Protein AF-A0A7Y3MXX7-F1 (afdb_monomer_lite)

Sequence (100 aa):
MPRGPVWRDGTRRVLNVFVALIGIVLTLPVMAVIALAIRVTSRGPVIFRQQRVGLDRMLQAKGPVEERRVTDAGGRIFTMYKFRTMYHRKGKREVWARPG

pLDDT: mean 75.29, std 14.91, range [44.56, 97.31]

Radius of gyration: 20.88 Å; chains: 1; bounding box: 53×28×51 Å

Secondary structure (DSSP, 8-state):
-PPPP----HHHHHHHHHHHHHHHHHHHHHHHHHHHHHHHH-SS-SEEEEEEEEEE-GGG--S-GGGGGT-S-SEEEEEEEEE------TT----PPPP-

Structure (mmCIF, N/CA/C/O backbone):
data_AF-A0A7Y3MXX7-F1
#
_entry.id   AF-A0A7Y3MXX7-F1
#
loop_
_atom_site.group_PDB
_atom_site.id
_atom_site.type_symbol
_atom_site.label_atom_id
_atom_site.label_alt_id
_atom_site.label_comp_id
_atom_site.label_asym_id
_atom_site.label_entity_id
_atom_site.label_seq_id
_atom_site.pdbx_PDB_ins_code
_atom_site.Cartn_x
_atom_site.Cartn_y
_atom_site.Cartn_z
_atom_site.occupancy
_atom_site.B_iso_or_equiv
_atom_site.auth_seq_id
_atom_site.auth_comp_id
_atom_site.auth_asym_id
_atom_site.auth_atom_id
_atom_site.pdbx_PDB_model_num
ATOM 1 N N . MET A 1 1 ? 38.404 -0.899 -15.157 1.00 44.56 1 MET A N 1
ATOM 2 C CA . MET A 1 1 ? 37.391 -1.982 -15.172 1.00 44.56 1 MET A CA 1
ATOM 3 C C . MET A 1 1 ? 36.043 -1.408 -15.611 1.00 44.56 1 MET A C 1
ATOM 5 O O . MET A 1 1 ? 35.556 -0.519 -14.916 1.00 44.56 1 MET A O 1
ATOM 9 N N . PRO A 1 2 ? 35.445 -1.838 -16.739 1.00 45.31 2 PRO A N 1
ATOM 10 C CA . PRO A 1 2 ? 34.123 -1.377 -17.156 1.00 45.31 2 PRO A CA 1
ATOM 11 C C . PRO A 1 2 ? 33.030 -2.160 -16.409 1.00 45.31 2 PRO A C 1
ATOM 13 O O . PRO A 1 2 ? 33.048 -3.388 -16.378 1.00 45.31 2 PRO A O 1
ATOM 16 N N . ARG A 1 3 ? 32.099 -1.450 -15.758 1.00 56.94 3 ARG A N 1
ATOM 17 C CA . ARG A 1 3 ? 30.936 -2.042 -15.072 1.00 56.94 3 ARG A CA 1
ATOM 18 C C . ARG A 1 3 ? 29.840 -2.333 -16.102 1.00 56.94 3 ARG A C 1
ATOM 20 O O . ARG A 1 3 ? 29.563 -1.477 -16.937 1.00 56.94 3 ARG A O 1
ATOM 27 N N . GLY A 1 4 ? 29.251 -3.529 -16.030 1.00 49.06 4 GLY A N 1
ATOM 28 C CA . GLY A 1 4 ? 28.190 -3.996 -16.928 1.00 49.06 4 GLY A CA 1
ATOM 29 C C . GLY A 1 4 ? 26.956 -3.081 -16.970 1.00 49.06 4 GLY A C 1
ATOM 30 O O . GLY A 1 4 ? 26.807 -2.193 -16.125 1.00 49.06 4 GLY A O 1
ATOM 31 N N . PRO A 1 5 ? 26.074 -3.277 -17.965 1.00 54.47 5 PRO A N 1
ATOM 32 C CA . PRO A 1 5 ? 24.971 -2.370 -18.245 1.00 54.47 5 PRO A CA 1
ATOM 33 C C . PRO A 1 5 ? 24.070 -2.201 -17.019 1.00 54.47 5 PRO A C 1
ATOM 35 O O . PRO A 1 5 ? 23.625 -3.163 -16.395 1.00 54.47 5 PRO A O 1
ATOM 38 N N . VAL A 1 6 ? 23.790 -0.945 -16.674 1.00 61.31 6 VAL A N 1
ATOM 39 C CA . VAL A 1 6 ? 22.713 -0.586 -15.750 1.00 61.31 6 VAL A CA 1
ATOM 40 C C . VAL A 1 6 ? 21.395 -0.964 -16.418 1.00 61.31 6 VAL A C 1
ATOM 42 O O . VAL A 1 6 ? 20.874 -0.194 -17.219 1.00 61.31 6 VAL A O 1
ATOM 45 N N . TRP A 1 7 ? 20.888 -2.160 -16.116 1.00 51.00 7 TRP A N 1
ATOM 46 C CA . TRP A 1 7 ? 19.598 -2.676 -16.576 1.00 51.00 7 TRP A CA 1
ATOM 47 C C . TRP A 1 7 ? 18.471 -1.708 -16.179 1.00 51.00 7 TRP A C 1
ATOM 49 O O . TRP A 1 7 ? 17.873 -1.794 -15.106 1.00 51.00 7 TRP A O 1
ATOM 59 N N . ARG A 1 8 ? 18.205 -0.721 -17.038 1.00 60.84 8 ARG A N 1
ATOM 60 C CA . ARG A 1 8 ? 16.991 0.097 -17.030 1.00 60.84 8 ARG A CA 1
ATOM 61 C C . ARG A 1 8 ? 15.971 -0.626 -17.892 1.00 60.84 8 ARG A C 1
ATOM 63 O O . ARG A 1 8 ? 15.578 -0.144 -18.948 1.00 60.84 8 ARG A O 1
ATOM 70 N N . ASP A 1 9 ? 15.578 -1.809 -17.448 1.00 67.06 9 ASP A N 1
ATOM 71 C CA . ASP A 1 9 ? 14.675 -2.645 -18.224 1.00 67.06 9 ASP A CA 1
ATOM 72 C C . ASP A 1 9 ? 13.269 -2.078 -18.080 1.00 67.06 9 ASP A C 1
ATOM 74 O O . ASP A 1 9 ? 12.581 -2.324 -17.083 1.00 67.06 9 ASP A O 1
ATOM 78 N N . GLY A 1 10 ? 12.837 -1.296 -19.072 1.00 75.56 10 GLY A N 1
ATOM 79 C CA . GLY A 1 10 ? 11.463 -0.798 -19.159 1.00 75.56 10 GLY A CA 1
ATOM 80 C C . GLY A 1 10 ? 10.450 -1.930 -18.971 1.00 75.56 10 GLY A C 1
ATOM 81 O O . GLY A 1 10 ? 9.484 -1.772 -18.230 1.00 75.56 10 GLY A O 1
ATOM 82 N N . THR A 1 11 ? 10.751 -3.116 -19.503 1.00 82.56 11 THR A N 1
ATOM 83 C CA . THR A 1 11 ? 9.960 -4.343 -19.346 1.00 82.56 11 THR A CA 1
ATOM 84 C C . THR A 1 11 ? 9.742 -4.736 -17.884 1.00 82.56 11 THR A C 1
ATOM 86 O O . THR A 1 11 ? 8.614 -5.030 -17.496 1.00 82.56 11 THR A O 1
ATOM 89 N N . ARG A 1 12 ? 10.778 -4.676 -17.030 1.00 80.06 12 ARG A N 1
ATOM 90 C CA . ARG A 1 12 ? 10.631 -4.979 -15.592 1.00 80.06 12 ARG A CA 1
ATOM 91 C C . ARG A 1 12 ? 9.740 -3.954 -14.901 1.00 80.06 12 ARG A C 1
ATOM 93 O O . ARG A 1 12 ? 8.964 -4.304 -14.016 1.00 80.06 12 ARG A O 1
ATOM 100 N N . ARG A 1 13 ? 9.831 -2.679 -15.295 1.00 86.31 13 ARG A N 1
ATOM 101 C CA . ARG A 1 13 ? 8.981 -1.627 -14.725 1.00 86.31 13 ARG A CA 1
ATOM 102 C C . ARG A 1 13 ? 7.522 -1.812 -15.126 1.00 86.31 13 ARG A C 1
ATOM 104 O O . ARG A 1 13 ? 6.660 -1.691 -14.263 1.00 86.31 13 ARG A O 1
ATOM 111 N N . VAL A 1 14 ? 7.275 -2.117 -16.397 1.00 90.81 14 VAL A N 1
ATOM 112 C CA . VAL A 1 14 ? 5.942 -2.403 -16.932 1.00 90.81 14 VAL A CA 1
ATOM 113 C C . VAL A 1 14 ? 5.339 -3.599 -16.199 1.00 90.81 14 VAL A C 1
ATOM 115 O O . VAL A 1 14 ? 4.272 -3.460 -15.611 1.00 90.81 14 VAL A O 1
ATOM 118 N N . LEU A 1 15 ? 6.062 -4.719 -16.109 1.00 92.94 15 LEU A N 1
ATOM 119 C CA . LEU A 1 15 ? 5.603 -5.908 -15.390 1.00 92.94 15 LEU A CA 1
ATOM 120 C C . LEU A 1 15 ? 5.272 -5.606 -13.922 1.00 92.94 15 LEU A C 1
ATOM 122 O O . LEU 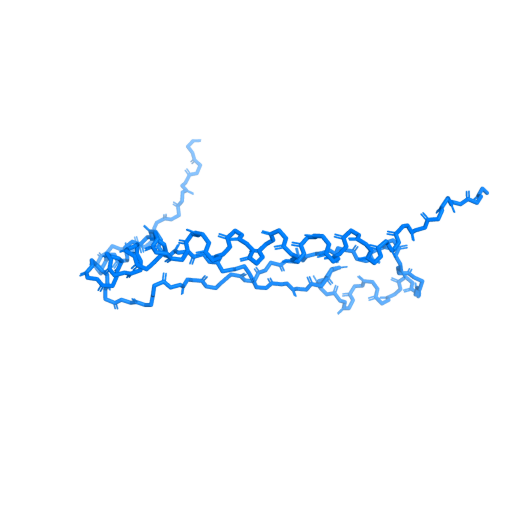A 1 15 ? 4.196 -5.966 -13.456 1.00 92.94 15 LEU A O 1
ATOM 126 N N . ASN A 1 16 ? 6.140 -4.879 -13.210 1.00 90.31 16 ASN A N 1
ATOM 127 C CA . ASN A 1 16 ? 5.884 -4.500 -11.817 1.00 90.31 16 ASN A CA 1
ATOM 128 C C . ASN A 1 16 ? 4.608 -3.657 -11.660 1.00 90.31 16 ASN A C 1
ATOM 130 O O . ASN A 1 16 ? 3.876 -3.838 -10.691 1.00 90.31 16 ASN A O 1
ATOM 134 N N . VAL A 1 17 ? 4.333 -2.741 -12.595 1.00 93.19 17 VAL A N 1
ATOM 135 C CA . VAL A 1 17 ? 3.111 -1.920 -12.574 1.00 93.19 17 VAL A CA 1
ATOM 136 C C . VAL A 1 17 ? 1.878 -2.774 -12.870 1.00 93.19 17 VAL A C 1
ATOM 138 O O . VAL A 1 17 ? 0.896 -2.666 -12.141 1.00 93.19 17 VAL A O 1
ATOM 141 N N . PHE A 1 18 ? 1.938 -3.653 -13.873 1.00 96.56 18 PHE A N 1
ATOM 142 C CA . PHE A 1 18 ? 0.837 -4.556 -14.219 1.00 96.56 18 PHE A CA 1
ATOM 143 C C . PHE A 1 18 ? 0.481 -5.503 -13.068 1.00 96.56 18 PHE A C 1
ATOM 145 O O . PHE A 1 18 ? -0.680 -5.582 -12.672 1.00 96.56 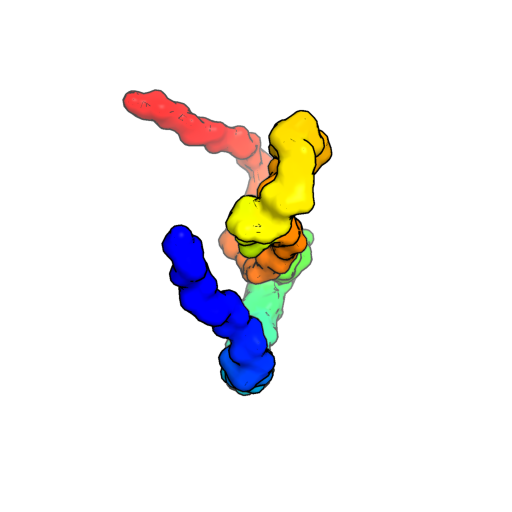18 PHE A O 1
ATOM 152 N N . VAL A 1 19 ? 1.478 -6.168 -12.478 1.00 95.94 19 VAL A N 1
ATOM 153 C CA . VAL A 1 19 ? 1.275 -7.077 -11.340 1.00 95.94 19 VAL A CA 1
ATOM 154 C C . VAL A 1 19 ? 0.726 -6.321 -10.127 1.00 95.94 19 VAL A C 1
ATOM 156 O O . VAL A 1 19 ? -0.198 -6.803 -9.473 1.00 95.94 19 VAL A O 1
ATOM 159 N N . ALA A 1 20 ? 1.234 -5.116 -9.848 1.00 94.06 20 ALA A N 1
ATOM 160 C CA . ALA A 1 20 ? 0.720 -4.287 -8.761 1.00 94.06 20 ALA A CA 1
ATOM 161 C C . ALA A 1 20 ? -0.746 -3.879 -8.983 1.00 94.06 20 ALA A C 1
ATOM 163 O O . ALA A 1 20 ? -1.538 -3.945 -8.046 1.00 94.06 20 ALA A O 1
ATOM 164 N N . LEU A 1 21 ? -1.125 -3.496 -10.207 1.00 96.75 21 LEU A N 1
ATOM 165 C CA . LEU A 1 21 ? -2.507 -3.148 -10.558 1.00 96.75 21 LEU A CA 1
ATOM 166 C C . LEU A 1 21 ? -3.461 -4.320 -10.327 1.00 96.75 21 LEU A C 1
ATOM 168 O O . LEU A 1 21 ? -4.483 -4.149 -9.666 1.00 96.75 21 LEU A O 1
ATOM 172 N N . ILE A 1 22 ? -3.098 -5.511 -10.806 1.00 97.31 22 ILE A N 1
ATOM 173 C CA . ILE A 1 22 ? -3.891 -6.728 -10.597 1.00 97.31 22 ILE A CA 1
ATOM 174 C C . ILE A 1 22 ? -4.029 -7.012 -9.096 1.00 97.31 22 ILE A C 1
ATOM 176 O O . ILE A 1 22 ? -5.139 -7.214 -8.607 1.00 97.31 22 ILE A O 1
ATOM 180 N N . GLY A 1 23 ? -2.925 -6.951 -8.345 1.00 95.81 23 GLY A N 1
ATOM 181 C CA . GLY A 1 23 ? -2.940 -7.146 -6.896 1.00 95.81 23 GLY A CA 1
ATOM 182 C C . GLY A 1 23 ? -3.860 -6.162 -6.165 1.00 95.81 23 GLY A C 1
ATOM 183 O O . GLY A 1 23 ? -4.610 -6.574 -5.284 1.00 95.81 23 GLY A O 1
ATOM 184 N N . ILE A 1 24 ? -3.864 -4.882 -6.552 1.00 94.62 24 ILE A N 1
ATOM 185 C CA . ILE A 1 24 ? -4.756 -3.863 -5.974 1.00 94.62 24 ILE A CA 1
ATOM 186 C C . ILE A 1 24 ? -6.218 -4.183 -6.296 1.00 94.62 24 ILE A C 1
ATOM 188 O O . ILE A 1 24 ? -7.045 -4.173 -5.389 1.00 94.62 24 ILE A O 1
ATOM 192 N N . VAL A 1 25 ? -6.551 -4.508 -7.547 1.00 96.69 25 VAL A N 1
ATOM 193 C CA . VAL A 1 25 ? -7.939 -4.816 -7.935 1.00 96.69 25 VAL A CA 1
ATOM 194 C C . VAL A 1 25 ? -8.470 -6.043 -7.194 1.00 96.69 25 VAL A C 1
ATOM 196 O O . VAL A 1 25 ? -9.590 -6.018 -6.692 1.00 96.69 25 VAL A O 1
ATOM 199 N N . LEU A 1 26 ? -7.656 -7.091 -7.060 1.00 96.12 26 LEU A N 1
ATOM 200 C CA . LEU A 1 26 ? -8.046 -8.307 -6.344 1.00 96.12 26 LEU A CA 1
ATOM 201 C C . LEU A 1 26 ? -8.190 -8.092 -4.832 1.00 96.12 26 LEU A C 1
ATOM 203 O O . LEU 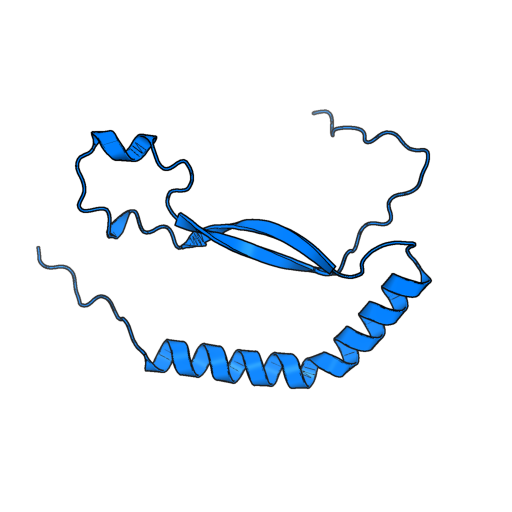A 1 26 ? -9.054 -8.694 -4.199 1.00 96.12 26 LEU A O 1
ATOM 207 N N . THR A 1 27 ? -7.357 -7.234 -4.238 1.00 94.75 27 THR A N 1
ATOM 208 C CA . THR A 1 27 ? -7.369 -6.979 -2.787 1.00 94.75 27 THR A CA 1
ATOM 209 C C . THR A 1 27 ? -8.288 -5.830 -2.371 1.00 94.75 27 THR A C 1
ATOM 211 O O . THR A 1 27 ? -8.606 -5.716 -1.186 1.00 94.75 27 THR A O 1
ATOM 214 N N . LEU A 1 28 ? -8.786 -5.023 -3.316 1.00 95.00 28 LEU A N 1
ATOM 215 C CA . LEU A 1 28 ? -9.730 -3.924 -3.086 1.00 95.00 28 LEU A CA 1
ATOM 216 C C . LEU A 1 28 ? -10.920 -4.280 -2.176 1.00 95.00 28 LEU A C 1
ATOM 218 O O . LEU A 1 28 ? -11.151 -3.527 -1.227 1.00 95.00 28 LEU A O 1
ATOM 222 N N . PRO A 1 29 ? -11.664 -5.389 -2.387 1.00 93.50 29 PRO A N 1
ATOM 223 C CA . PRO A 1 29 ? -12.794 -5.728 -1.519 1.00 93.50 29 PRO A CA 1
ATOM 224 C C . PRO A 1 29 ? -12.360 -5.966 -0.067 1.00 93.50 29 PRO A C 1
ATOM 226 O O . PRO A 1 29 ? -12.985 -5.456 0.862 1.00 93.50 29 PRO A O 1
ATOM 229 N N . VAL A 1 30 ? -11.240 -6.662 0.143 1.00 94.69 30 VAL A N 1
ATOM 230 C CA . VAL A 1 30 ? -10.684 -6.916 1.482 1.00 94.69 30 VAL A CA 1
ATOM 231 C C . VAL A 1 30 ? -10.224 -5.608 2.131 1.00 94.69 30 VAL A C 1
ATOM 233 O O . VAL A 1 30 ? -10.528 -5.340 3.294 1.00 94.69 30 VAL A O 1
ATOM 236 N N . MET A 1 31 ? -9.543 -4.750 1.369 1.00 91.25 31 MET A N 1
ATOM 237 C CA . MET A 1 31 ? -9.117 -3.426 1.824 1.00 91.25 31 MET A CA 1
ATOM 238 C C . MET A 1 31 ? -10.303 -2.541 2.229 1.00 91.25 31 MET A C 1
ATOM 240 O O . MET A 1 31 ? -10.195 -1.811 3.214 1.00 91.25 31 MET A O 1
ATOM 244 N N . ALA A 1 32 ? -11.431 -2.614 1.516 1.00 91.62 32 ALA A N 1
ATOM 245 C CA . ALA A 1 32 ? -12.644 -1.866 1.841 1.00 91.62 32 ALA A CA 1
ATOM 246 C C . ALA A 1 32 ? -13.271 -2.325 3.168 1.00 91.62 32 ALA A C 1
ATOM 248 O O . ALA A 1 32 ? -13.622 -1.486 4.001 1.00 91.62 32 ALA A O 1
ATOM 249 N N . VAL A 1 33 ? -13.343 -3.639 3.408 1.00 92.81 33 VAL A N 1
ATOM 250 C CA . VAL A 1 33 ? -13.834 -4.200 4.679 1.00 92.81 33 VAL A CA 1
ATOM 251 C C . VAL A 1 33 ? -12.945 -3.764 5.846 1.00 92.81 33 VAL A C 1
ATOM 253 O O . VAL A 1 33 ? -13.448 -3.271 6.857 1.00 92.81 33 VAL A O 1
ATOM 256 N N . ILE A 1 34 ? -11.620 -3.860 5.692 1.00 89.31 34 ILE A N 1
ATOM 257 C CA . ILE A 1 34 ? -10.656 -3.398 6.704 1.00 89.31 34 ILE A CA 1
ATOM 258 C C . ILE A 1 34 ? -10.812 -1.893 6.951 1.00 89.31 34 ILE A C 1
ATOM 260 O O . ILE A 1 34 ? -10.826 -1.447 8.099 1.00 89.31 34 ILE A O 1
ATOM 264 N N . ALA A 1 35 ? -10.966 -1.097 5.891 1.00 88.06 35 ALA A N 1
ATOM 265 C CA . ALA A 1 35 ? -11.151 0.343 6.005 1.00 88.06 35 ALA A CA 1
ATOM 266 C C . ALA A 1 35 ? -12.421 0.707 6.788 1.00 88.06 35 ALA A C 1
ATOM 268 O O . ALA A 1 35 ? -12.378 1.597 7.642 1.00 88.06 35 ALA A O 1
ATOM 269 N N . LEU A 1 36 ? -13.528 0.002 6.537 1.00 88.75 36 LEU A N 1
ATOM 270 C CA . LEU A 1 36 ? -14.777 0.183 7.270 1.00 88.75 36 LEU A CA 1
ATOM 271 C C . LEU A 1 36 ? -14.618 -0.211 8.744 1.00 88.75 36 LEU A C 1
ATOM 273 O O . LEU A 1 36 ? -14.990 0.565 9.624 1.00 88.75 36 LEU A O 1
ATOM 277 N N . ALA A 1 37 ? -13.989 -1.356 9.024 1.00 87.12 37 ALA A N 1
ATOM 278 C CA . ALA A 1 37 ? -13.725 -1.814 10.387 1.00 87.12 37 ALA A CA 1
ATOM 279 C C . ALA A 1 37 ? -12.866 -0.812 11.181 1.00 87.12 37 ALA A C 1
ATOM 281 O O . ALA A 1 37 ? -13.184 -0.482 12.326 1.00 87.12 37 ALA A O 1
ATOM 282 N N . ILE A 1 38 ? -11.816 -0.252 10.568 1.00 85.62 38 ILE A N 1
ATOM 283 C CA . ILE A 1 38 ? -10.972 0.779 11.197 1.00 85.62 38 ILE A CA 1
ATOM 284 C C . ILE A 1 38 ? -11.776 2.058 11.452 1.00 85.62 38 ILE A C 1
ATOM 286 O O . ILE A 1 38 ? -11.640 2.670 12.510 1.00 85.62 38 ILE A O 1
ATOM 290 N N . ARG A 1 39 ? -12.628 2.461 10.503 1.00 83.81 39 ARG A N 1
ATOM 291 C CA . ARG A 1 39 ? -13.437 3.680 10.620 1.00 83.81 39 ARG A CA 1
ATOM 292 C C . ARG A 1 39 ? -14.484 3.586 11.731 1.00 83.81 39 ARG A C 1
ATOM 294 O O . ARG A 1 39 ? -14.756 4.589 12.381 1.00 83.81 39 ARG A O 1
ATOM 301 N N . VAL A 1 40 ? -15.048 2.402 11.960 1.00 84.00 40 VAL A N 1
ATOM 302 C CA . VAL A 1 40 ? -16.009 2.164 13.048 1.00 84.00 40 VAL A CA 1
ATOM 303 C C . VAL A 1 40 ? -15.304 2.072 14.406 1.00 84.00 40 VAL A C 1
ATOM 305 O O . VAL A 1 40 ? -15.802 2.598 15.397 1.00 84.00 40 VAL A O 1
ATOM 308 N N . THR A 1 41 ? -14.124 1.449 14.464 1.00 80.25 41 THR A N 1
ATOM 309 C CA . THR A 1 41 ? -13.397 1.217 15.729 1.00 80.25 41 THR A CA 1
ATOM 310 C C . THR A 1 41 ? -12.532 2.398 16.188 1.00 80.25 41 THR A C 1
ATOM 312 O O . THR A 1 41 ? -12.211 2.496 17.373 1.00 80.25 41 THR A O 1
ATOM 315 N N . SER A 1 42 ? -12.153 3.321 15.296 1.00 69.44 42 SER A N 1
ATOM 316 C CA . SER A 1 42 ? -11.240 4.435 15.590 1.00 69.44 42 SER A CA 1
ATOM 317 C C . SER A 1 42 ? -11.752 5.769 15.036 1.00 69.44 42 SER A C 1
ATOM 319 O O . SER A 1 42 ? -12.063 5.888 13.856 1.00 69.44 42 SER A O 1
ATOM 321 N N . ARG A 1 43 ? -11.772 6.826 15.866 1.00 68.50 43 ARG A N 1
ATOM 322 C CA . ARG A 1 43 ? -12.205 8.198 15.495 1.00 68.50 43 ARG A CA 1
ATOM 323 C C . ARG A 1 43 ? -11.183 8.961 14.625 1.00 68.50 43 ARG A C 1
ATOM 325 O O . ARG A 1 43 ? -10.928 10.138 14.864 1.00 68.50 43 ARG A O 1
ATOM 332 N N . GLY A 1 44 ? -10.531 8.316 13.657 1.00 72.12 44 GLY A N 1
ATOM 333 C CA . GLY A 1 44 ? -9.484 8.955 12.854 1.00 72.12 44 GLY A CA 1
ATOM 334 C C . GLY A 1 44 ? -9.313 8.383 11.445 1.00 72.12 44 GLY A C 1
ATOM 335 O O . GLY A 1 44 ? -10.005 7.441 11.068 1.00 72.12 44 GLY A O 1
ATOM 336 N N . PRO A 1 45 ? -8.392 8.955 10.650 1.00 79.31 45 PRO A N 1
ATOM 337 C CA . PRO A 1 45 ? -8.158 8.532 9.274 1.00 79.31 45 PRO A CA 1
ATOM 338 C C . PRO A 1 45 ? -7.670 7.077 9.206 1.00 79.31 45 PRO A C 1
ATOM 340 O O . PRO A 1 45 ? -6.816 6.655 9.988 1.00 79.31 45 PRO A O 1
ATOM 343 N N . VAL A 1 46 ? -8.210 6.326 8.241 1.00 83.75 46 VAL A N 1
ATOM 344 C CA . VAL A 1 46 ? -7.933 4.893 8.025 1.00 83.75 46 VAL A CA 1
ATOM 345 C C . VAL A 1 46 ? -6.484 4.643 7.587 1.00 83.75 46 VAL A C 1
ATOM 347 O O . VAL A 1 46 ? -5.877 3.636 7.955 1.00 83.75 46 VAL A O 1
ATOM 350 N N . ILE A 1 47 ? -5.920 5.567 6.806 1.00 83.88 47 ILE A N 1
ATOM 351 C CA . ILE A 1 47 ? -4.592 5.442 6.201 1.00 83.88 47 ILE A CA 1
ATOM 352 C C . ILE A 1 47 ? -3.608 6.358 6.926 1.00 83.88 47 ILE A C 1
ATOM 354 O O . ILE A 1 47 ? -3.849 7.556 7.077 1.00 83.88 47 ILE A O 1
ATOM 358 N N . PHE A 1 48 ? -2.466 5.798 7.316 1.00 83.56 48 PHE A N 1
ATOM 359 C CA . PHE A 1 48 ? -1.321 6.522 7.849 1.00 83.56 48 PHE A CA 1
ATOM 360 C C . PHE A 1 48 ? -0.247 6.696 6.770 1.00 83.56 48 PHE A C 1
ATOM 362 O O . PHE A 1 48 ? 0.038 5.774 6.001 1.00 83.56 48 PHE A O 1
ATOM 369 N N . ARG A 1 49 ? 0.369 7.881 6.735 1.00 85.19 49 ARG A N 1
ATOM 370 C CA . ARG A 1 49 ? 1.428 8.250 5.788 1.00 85.19 49 ARG A CA 1
ATOM 371 C C . ARG A 1 49 ? 2.752 8.360 6.533 1.00 85.19 49 ARG A C 1
ATOM 373 O O . ARG A 1 49 ? 2.848 9.117 7.491 1.00 85.19 49 ARG A O 1
ATOM 380 N N . GLN A 1 50 ? 3.765 7.623 6.090 1.00 86.06 50 GLN A N 1
ATOM 381 C CA . GLN A 1 50 ? 5.108 7.670 6.664 1.00 86.06 50 GLN A CA 1
ATOM 382 C C . GLN A 1 50 ? 6.134 8.019 5.588 1.00 86.06 50 GLN A C 1
ATOM 384 O O . GLN A 1 50 ? 6.244 7.307 4.594 1.00 86.06 50 GLN A O 1
ATOM 389 N N . GLN A 1 51 ? 6.906 9.086 5.781 1.00 87.44 51 GLN A N 1
ATOM 390 C CA . GLN A 1 51 ? 8.020 9.403 4.886 1.00 87.44 51 GLN A CA 1
ATOM 391 C C . GLN A 1 51 ? 9.202 8.468 5.166 1.00 87.44 51 GLN A C 1
ATOM 393 O O . GLN A 1 51 ? 9.555 8.226 6.322 1.00 87.44 51 GLN A O 1
ATOM 398 N N . ARG A 1 52 ? 9.789 7.906 4.106 1.00 81.88 52 ARG A N 1
ATOM 399 C CA . ARG A 1 52 ? 10.986 7.061 4.160 1.00 81.88 52 ARG A CA 1
ATOM 400 C C . ARG A 1 52 ? 11.944 7.465 3.040 1.00 81.88 52 ARG A C 1
ATOM 402 O O . ARG A 1 52 ? 11.512 7.880 1.964 1.00 81.88 52 ARG A O 1
ATOM 409 N N . VAL A 1 53 ? 13.243 7.334 3.294 1.00 81.81 53 VAL A N 1
ATOM 410 C CA . VAL A 1 53 ? 14.281 7.521 2.272 1.00 81.81 53 VAL A CA 1
ATOM 411 C C . VAL A 1 53 ? 14.295 6.273 1.391 1.00 81.81 53 VAL A C 1
ATOM 413 O O . VAL A 1 53 ? 14.413 5.157 1.893 1.00 81.81 53 VAL A O 1
ATOM 416 N N . GLY A 1 54 ? 14.059 6.458 0.095 1.00 75.56 54 GLY A N 1
ATOM 417 C CA . GLY A 1 54 ? 14.005 5.390 -0.900 1.00 75.56 54 GLY A CA 1
ATOM 418 C C . GLY A 1 54 ? 15.308 5.216 -1.644 1.00 75.56 54 GLY A C 1
ATOM 419 O O . GLY A 1 54 ? 16.368 5.521 -1.111 1.00 75.56 54 GLY A O 1
ATOM 420 N N . LEU A 1 55 ? 15.201 4.709 -2.878 1.00 69.50 55 LEU A N 1
ATOM 421 C CA . LEU A 1 55 ? 16.336 4.336 -3.719 1.00 69.50 55 LEU A CA 1
ATOM 422 C C . LEU A 1 55 ? 17.434 5.403 -3.673 1.00 69.50 55 LEU A C 1
ATOM 424 O O . LEU A 1 55 ? 17.269 6.512 -4.197 1.00 69.50 55 LEU A O 1
ATOM 428 N N . ASP A 1 56 ? 18.530 5.011 -3.035 1.00 67.00 56 ASP A N 1
ATOM 429 C CA . ASP A 1 56 ? 19.748 5.782 -2.931 1.00 67.00 56 ASP A CA 1
ATOM 430 C C . ASP A 1 56 ? 20.411 5.834 -4.314 1.00 67.00 56 ASP A C 1
ATOM 432 O O . ASP A 1 56 ? 20.639 4.810 -4.968 1.00 67.00 56 ASP A O 1
ATOM 436 N N . ARG A 1 57 ? 20.661 7.050 -4.804 1.00 59.28 57 ARG A N 1
ATOM 437 C CA . ARG A 1 57 ? 21.398 7.281 -6.054 1.00 59.28 57 ARG A CA 1
ATOM 438 C C . ARG A 1 57 ? 22.862 7.603 -5.789 1.00 59.28 57 ARG A C 1
ATOM 440 O O . ARG A 1 57 ? 23.520 8.120 -6.686 1.00 59.28 57 ARG A O 1
ATOM 447 N N . MET A 1 58 ? 23.414 7.233 -4.636 1.00 55.22 58 MET A N 1
ATOM 448 C CA . MET A 1 58 ? 24.835 7.391 -4.328 1.00 55.22 58 MET A CA 1
ATOM 449 C C . MET A 1 58 ? 25.743 6.780 -5.407 1.00 55.22 58 MET A C 1
ATOM 451 O O . MET A 1 58 ? 26.773 7.365 -5.731 1.00 55.22 58 MET A O 1
ATOM 455 N N . LEU A 1 59 ? 25.336 5.685 -6.066 1.00 52.88 59 LEU A N 1
ATOM 456 C CA . LEU A 1 59 ? 26.075 5.109 -7.207 1.00 52.88 59 LEU A CA 1
ATOM 457 C C . LEU A 1 59 ? 26.052 5.978 -8.487 1.00 52.88 59 LEU A C 1
ATOM 459 O O . LEU A 1 59 ? 26.843 5.744 -9.397 1.00 52.88 59 LEU A O 1
ATOM 463 N N . GLN A 1 60 ? 25.159 6.968 -8.574 1.00 53.53 60 GLN A N 1
ATOM 464 C CA . GLN A 1 60 ? 25.051 7.949 -9.665 1.00 53.53 60 GLN A CA 1
ATOM 465 C C . GLN A 1 60 ? 25.537 9.353 -9.276 1.00 53.53 60 GLN A C 1
ATOM 467 O O . GLN A 1 60 ? 25.470 10.247 -10.117 1.00 53.53 60 GLN A O 1
ATOM 472 N N . ALA A 1 61 ? 26.036 9.565 -8.054 1.00 53.75 61 ALA A N 1
ATOM 473 C CA . ALA A 1 61 ? 26.578 10.850 -7.620 1.00 53.75 61 ALA A CA 1
ATOM 474 C C . ALA A 1 61 ? 27.935 11.135 -8.300 1.00 53.75 61 ALA A C 1
ATOM 476 O O . ALA A 1 61 ? 28.994 11.071 -7.678 1.00 53.75 61 ALA A O 1
ATOM 477 N N . LYS A 1 62 ? 27.907 11.429 -9.606 1.00 53.28 62 LYS A N 1
ATOM 478 C CA . LYS A 1 62 ? 28.933 12.222 -10.289 1.00 53.28 62 LYS A CA 1
ATOM 479 C C . LYS A 1 62 ? 28.705 13.682 -9.884 1.00 53.28 62 LYS A C 1
ATOM 481 O O . LYS A 1 62 ? 27.995 14.404 -10.571 1.00 53.28 62 LYS A O 1
ATOM 486 N N . GLY A 1 63 ? 29.257 14.080 -8.747 1.00 58.47 63 GLY A N 1
ATOM 487 C CA . GLY A 1 63 ? 29.266 15.462 -8.268 1.00 58.47 63 GLY A CA 1
ATOM 488 C C . GLY A 1 63 ? 30.414 15.662 -7.272 1.00 58.47 63 GLY A C 1
ATOM 489 O O . GLY A 1 63 ? 30.853 14.664 -6.683 1.00 58.47 63 GLY A O 1
ATOM 490 N N . PRO A 1 64 ? 30.944 16.891 -7.111 1.00 56.31 64 PRO A N 1
ATOM 491 C CA . PRO A 1 64 ? 32.035 17.181 -6.181 1.00 56.31 64 PRO A CA 1
ATOM 492 C C . PRO A 1 64 ? 31.692 16.723 -4.757 1.00 56.31 64 PRO A C 1
ATOM 494 O O . PRO A 1 64 ? 30.543 16.784 -4.325 1.00 56.31 64 PRO A O 1
ATOM 497 N N . VAL A 1 65 ? 32.694 16.245 -4.016 1.00 59.59 65 VAL A N 1
ATOM 498 C CA . VAL A 1 65 ? 32.535 15.645 -2.674 1.00 59.59 65 VAL A CA 1
ATOM 499 C C . VAL A 1 65 ? 31.911 16.619 -1.653 1.00 59.59 65 VAL A C 1
ATOM 501 O O . VAL A 1 65 ? 31.266 16.166 -0.709 1.00 59.59 65 VAL A O 1
ATOM 504 N N . GLU A 1 66 ? 32.031 17.933 -1.871 1.00 58.94 66 GLU A N 1
ATOM 505 C CA . GLU A 1 66 ? 31.492 18.999 -1.008 1.00 58.94 66 GLU A CA 1
ATOM 506 C C . GLU A 1 66 ? 29.954 19.028 -0.916 1.00 58.94 66 GLU A C 1
ATOM 508 O O . GLU A 1 66 ? 29.414 19.206 0.174 1.00 58.94 66 GLU A O 1
ATOM 513 N N . GLU A 1 67 ? 29.221 18.756 -2.003 1.00 58.09 67 GLU A N 1
ATOM 514 C CA . GLU A 1 67 ? 27.742 18.800 -2.008 1.00 58.09 67 GLU A CA 1
ATOM 515 C C . GLU A 1 67 ? 27.088 17.586 -1.330 1.00 58.09 67 GLU A C 1
ATOM 517 O O . GLU A 1 67 ? 25.881 17.567 -1.069 1.00 58.09 67 GLU A O 1
ATOM 522 N N . ARG A 1 68 ? 27.881 16.561 -0.990 1.00 55.50 68 ARG A N 1
ATOM 523 C CA . ARG A 1 68 ? 27.390 15.296 -0.425 1.00 55.50 68 ARG A CA 1
ATOM 524 C C . ARG A 1 68 ? 26.841 15.444 1.005 1.00 55.50 68 ARG A C 1
ATOM 526 O O . ARG A 1 68 ? 26.217 14.515 1.505 1.00 55.50 68 ARG A O 1
ATOM 533 N N . ARG A 1 69 ? 27.061 16.599 1.650 1.00 54.50 69 ARG A N 1
ATOM 534 C CA . ARG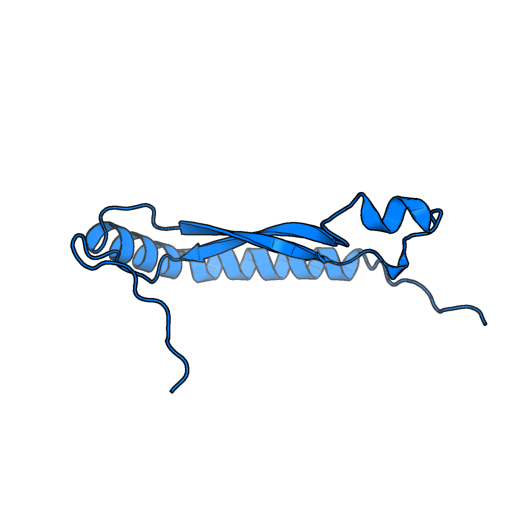 A 1 69 ? 26.513 16.957 2.974 1.00 54.50 69 ARG A CA 1
ATOM 535 C C . ARG A 1 69 ? 25.323 17.925 2.923 1.00 54.50 69 ARG A C 1
ATOM 537 O O . ARG A 1 69 ? 24.757 18.203 3.967 1.00 54.50 69 ARG A O 1
ATOM 544 N N . VAL A 1 70 ? 24.942 18.432 1.746 1.00 56.28 70 VAL A N 1
ATOM 545 C CA . VAL A 1 70 ? 23.843 19.415 1.601 1.00 56.28 70 VAL A CA 1
ATOM 546 C C . VAL A 1 70 ? 22.498 18.730 1.308 1.00 56.28 70 VAL A C 1
ATOM 548 O O . VAL A 1 70 ? 21.434 19.316 1.474 1.00 56.28 70 VAL A O 1
ATOM 551 N N . THR A 1 71 ? 22.522 17.458 0.904 1.00 56.22 71 THR A N 1
ATOM 552 C CA . THR A 1 71 ? 21.323 16.651 0.650 1.00 56.22 71 THR A CA 1
ATOM 553 C C . THR A 1 71 ? 21.155 15.589 1.736 1.00 56.22 71 THR A C 1
ATOM 555 O O . THR A 1 71 ? 21.614 14.460 1.599 1.00 56.22 71 THR A O 1
ATOM 558 N N . ASP A 1 72 ? 20.454 15.941 2.818 1.00 54.56 72 ASP A N 1
ATOM 559 C CA . ASP A 1 72 ? 20.191 15.068 3.983 1.00 54.56 72 ASP A CA 1
ATOM 560 C C . ASP A 1 72 ? 19.456 13.752 3.650 1.00 54.56 72 ASP A C 1
ATOM 562 O O . ASP A 1 72 ? 19.399 12.825 4.459 1.00 54.56 72 ASP A O 1
ATOM 566 N N . ALA A 1 73 ? 18.907 13.623 2.442 1.00 59.47 73 ALA A N 1
ATOM 567 C CA . ALA A 1 73 ? 18.351 12.382 1.930 1.00 59.47 73 ALA A CA 1
ATOM 568 C C . ALA A 1 73 ? 19.201 11.895 0.750 1.00 59.47 73 ALA A C 1
ATOM 570 O O . ALA A 1 73 ? 18.966 12.284 -0.392 1.00 59.47 73 ALA A O 1
ATOM 571 N N . GLY A 1 74 ? 20.152 10.989 1.007 1.00 59.28 74 GLY A N 1
ATOM 572 C CA . GLY A 1 74 ? 20.956 10.334 -0.041 1.00 59.28 74 GLY A CA 1
ATOM 573 C C . GLY A 1 74 ? 20.128 9.633 -1.139 1.00 59.28 74 GLY A C 1
ATOM 574 O O . GLY A 1 74 ? 20.636 9.324 -2.213 1.00 59.28 74 GLY A O 1
ATOM 575 N N . GLY A 1 75 ? 18.820 9.441 -0.929 1.00 70.56 75 GLY A N 1
ATOM 576 C CA . GLY A 1 75 ? 17.894 8.849 -1.892 1.00 70.56 75 GLY A CA 1
ATOM 577 C C . GLY A 1 75 ? 16.599 9.635 -2.088 1.00 70.56 75 GLY A C 1
ATOM 578 O O . GLY A 1 75 ? 16.265 10.560 -1.350 1.00 70.56 75 GLY A O 1
ATOM 579 N N . ARG A 1 76 ? 15.810 9.229 -3.091 1.00 74.75 76 ARG A N 1
ATOM 580 C CA . ARG A 1 76 ? 14.485 9.829 -3.333 1.00 74.75 76 ARG A CA 1
ATOM 581 C C . ARG A 1 76 ? 13.537 9.490 -2.182 1.00 74.75 76 ARG A C 1
ATOM 583 O O . ARG A 1 76 ? 13.268 8.314 -1.942 1.00 74.75 76 ARG A O 1
ATOM 590 N N . ILE A 1 77 ? 13.000 10.505 -1.506 1.00 78.88 77 ILE A N 1
ATOM 591 C CA . ILE A 1 77 ? 11.973 10.319 -0.473 1.00 78.88 77 ILE A CA 1
ATOM 592 C C . ILE A 1 77 ? 10.721 9.724 -1.124 1.00 78.88 77 ILE A C 1
ATOM 594 O O . ILE A 1 77 ? 10.253 10.209 -2.154 1.00 78.88 77 ILE A O 1
ATOM 598 N N . PHE A 1 78 ? 10.164 8.683 -0.512 1.00 83.94 78 PHE A N 1
ATOM 599 C CA . PHE A 1 78 ? 8.854 8.154 -0.874 1.00 83.94 78 PHE A CA 1
ATOM 600 C C . PHE A 1 78 ? 7.958 8.075 0.360 1.00 83.94 78 PHE A C 1
ATOM 602 O O . PHE A 1 78 ? 8.408 7.857 1.488 1.00 83.94 78 PHE A O 1
ATOM 609 N N . THR A 1 79 ? 6.662 8.289 0.150 1.00 87.62 79 THR A N 1
ATOM 610 C CA . THR A 1 79 ? 5.660 8.136 1.204 1.00 87.62 79 THR A CA 1
ATOM 611 C C . THR A 1 79 ? 5.141 6.708 1.196 1.00 87.62 79 THR A C 1
ATOM 613 O O . THR A 1 79 ? 4.547 6.252 0.222 1.00 87.62 79 THR A O 1
ATOM 616 N N . MET A 1 80 ? 5.358 6.005 2.300 1.00 86.62 80 MET A N 1
ATOM 617 C CA . MET A 1 80 ? 4.781 4.698 2.556 1.00 86.62 80 MET A CA 1
ATOM 618 C C . MET A 1 80 ? 3.377 4.872 3.139 1.00 86.62 80 MET A C 1
ATOM 620 O O . MET A 1 80 ? 3.197 5.512 4.180 1.00 86.62 80 MET A O 1
ATOM 624 N N . TYR A 1 81 ? 2.390 4.290 2.463 1.00 87.88 81 TYR A N 1
ATOM 625 C CA . TYR A 1 81 ? 1.006 4.224 2.922 1.00 87.88 81 TYR A CA 1
ATOM 626 C C . TYR A 1 81 ? 0.781 2.911 3.667 1.00 87.88 81 TYR A C 1
ATOM 628 O O . TYR A 1 81 ? 1.146 1.848 3.170 1.00 87.88 81 TYR A O 1
ATOM 636 N N . LYS A 1 82 ? 0.182 2.981 4.857 1.00 85.75 82 LYS A N 1
ATOM 637 C CA . LYS A 1 82 ? -0.179 1.804 5.657 1.00 85.75 82 LYS A CA 1
ATOM 638 C C . LYS A 1 82 ? -1.536 1.989 6.323 1.00 85.75 82 LYS A C 1
ATOM 640 O O . LYS A 1 82 ? -1.908 3.113 6.663 1.00 85.75 82 LYS A O 1
ATOM 645 N N . PHE A 1 83 ? -2.260 0.894 6.538 1.00 84.50 83 PHE A N 1
ATOM 646 C CA . PHE A 1 83 ? -3.451 0.921 7.383 1.00 84.50 83 PHE A CA 1
ATOM 647 C C . PHE A 1 83 ? -3.063 1.257 8.821 1.00 84.50 83 PHE A C 1
ATOM 649 O O . PHE A 1 83 ? -2.030 0.815 9.331 1.00 84.50 83 PHE A O 1
ATOM 656 N N . ARG A 1 84 ? -3.877 2.082 9.475 1.00 77.62 84 ARG A N 1
ATOM 657 C CA . ARG A 1 84 ? -3.653 2.459 10.866 1.00 77.62 84 ARG A CA 1
ATOM 658 C C . ARG A 1 84 ? -3.994 1.276 11.775 1.00 77.62 84 ARG A C 1
ATOM 660 O O . ARG A 1 84 ? -5.157 0.926 11.908 1.00 77.62 84 ARG A O 1
ATOM 667 N N . THR A 1 85 ? -2.987 0.693 12.423 1.00 74.50 85 THR A N 1
ATOM 668 C CA . THR A 1 85 ? -3.160 -0.450 13.341 1.00 74.50 85 THR A CA 1
ATOM 669 C C . THR A 1 85 ? -3.175 -0.058 14.821 1.00 74.50 85 THR A C 1
ATOM 671 O O . THR A 1 85 ? -3.602 -0.846 15.655 1.00 74.50 85 THR A O 1
ATOM 674 N N . MET A 1 86 ? -2.746 1.162 15.171 1.00 69.81 86 MET A N 1
ATOM 675 C CA . MET A 1 86 ? -2.757 1.640 16.559 1.00 69.81 86 MET A CA 1
ATOM 676 C C . MET A 1 86 ? -3.982 2.505 16.868 1.00 69.81 86 MET A C 1
ATOM 678 O O . MET A 1 86 ? -4.220 3.533 16.222 1.00 69.81 86 MET A O 1
ATOM 682 N N . TYR A 1 87 ? -4.708 2.127 17.920 1.00 62.94 87 TYR A N 1
ATOM 683 C CA . TYR A 1 87 ? -5.718 2.954 18.572 1.00 62.94 87 TYR A CA 1
ATOM 684 C C . TYR A 1 87 ? -5.026 3.912 19.551 1.00 62.94 87 TYR A C 1
ATOM 686 O O . TYR A 1 87 ? -4.375 3.497 20.507 1.00 62.94 87 TYR A O 1
ATOM 694 N N . HIS A 1 88 ? -5.149 5.221 19.329 1.00 59.50 88 HIS A N 1
ATOM 695 C CA . HIS A 1 88 ? -4.656 6.195 20.301 1.00 59.50 88 HIS A CA 1
ATOM 696 C C . HIS A 1 88 ? -5.695 6.327 21.421 1.00 59.50 88 HIS A C 1
ATOM 698 O O . HIS A 1 88 ? -6.720 6.995 21.264 1.00 59.50 88 HIS A O 1
ATOM 704 N N . ARG A 1 89 ? -5.466 5.635 22.542 1.00 62.69 89 ARG A N 1
ATOM 705 C CA . ARG A 1 89 ? -6.307 5.747 23.740 1.00 62.69 89 ARG A CA 1
ATOM 706 C C . ARG A 1 89 ? -6.041 7.106 24.392 1.00 62.69 89 ARG A C 1
ATOM 708 O O . ARG A 1 89 ? -4.984 7.296 24.989 1.00 62.69 89 ARG A O 1
ATOM 715 N N . LYS A 1 90 ? -7.000 8.038 24.307 1.00 59.47 90 LYS A N 1
ATOM 716 C CA . LYS A 1 90 ? -6.950 9.298 25.072 1.00 59.47 90 LYS A CA 1
ATOM 717 C C . LYS A 1 90 ? -6.716 8.972 26.557 1.00 59.47 90 LYS A C 1
ATOM 719 O O . LYS A 1 90 ? -7.476 8.197 27.132 1.00 59.47 90 LYS A O 1
ATOM 724 N N . GLY A 1 91 ? -5.667 9.545 27.153 1.00 67.62 91 GLY A N 1
ATOM 725 C CA . GLY A 1 91 ? -5.412 9.488 28.600 1.00 67.62 91 GLY A CA 1
ATOM 726 C C . GLY A 1 91 ? -4.192 8.683 29.066 1.00 67.62 91 GLY A C 1
ATOM 727 O O . GLY A 1 91 ? -3.873 8.746 30.248 1.00 67.62 91 GLY A O 1
ATOM 728 N N . LYS A 1 92 ? -3.469 7.967 28.191 1.00 62.22 92 LYS A N 1
ATOM 729 C CA . LYS A 1 92 ? -2.148 7.403 28.540 1.00 62.22 92 LYS A CA 1
ATOM 730 C C . LYS A 1 92 ? -1.037 8.215 27.875 1.00 62.22 92 LYS A C 1
ATOM 732 O O . LYS A 1 92 ? -1.027 8.344 26.656 1.00 62.22 92 LYS A O 1
ATOM 737 N N . ARG A 1 93 ? -0.114 8.757 28.680 1.00 66.00 93 ARG A N 1
ATOM 738 C CA . ARG A 1 93 ? 1.137 9.358 28.191 1.00 66.00 93 ARG A CA 1
ATOM 739 C C . ARG A 1 93 ? 1.960 8.287 27.478 1.00 66.00 93 ARG A C 1
ATOM 741 O O . ARG A 1 93 ? 2.036 7.154 27.947 1.00 66.00 93 ARG A O 1
ATOM 748 N N . GLU A 1 94 ? 2.555 8.653 26.354 1.00 74.75 94 GLU A N 1
ATOM 749 C CA . GLU 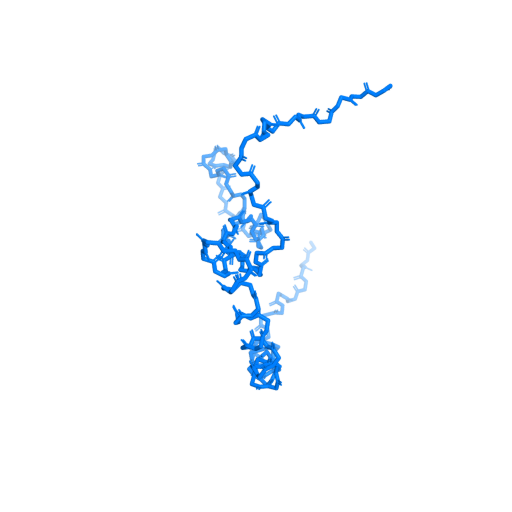A 1 94 ? 3.449 7.777 25.599 1.00 74.75 94 GLU A CA 1
ATOM 750 C C . GLU A 1 94 ? 4.722 7.572 26.434 1.00 74.75 94 GLU A C 1
ATOM 752 O O . GLU A 1 94 ? 5.369 8.543 26.830 1.00 74.75 94 GLU A O 1
ATOM 757 N N . VAL A 1 95 ? 5.031 6.323 26.794 1.00 75.06 95 VAL A N 1
ATOM 758 C CA . VAL A 1 95 ? 6.192 5.978 27.628 1.00 75.06 95 VAL A CA 1
ATOM 759 C C . VAL A 1 95 ? 7.247 5.343 26.733 1.00 75.06 95 VAL A C 1
ATOM 761 O O . VAL A 1 95 ? 6.983 4.331 26.087 1.00 75.06 95 VAL A O 1
ATOM 764 N N . TRP A 1 96 ? 8.437 5.941 26.695 1.00 81.69 96 TRP A N 1
ATOM 765 C CA . TRP A 1 96 ? 9.590 5.371 26.002 1.00 81.6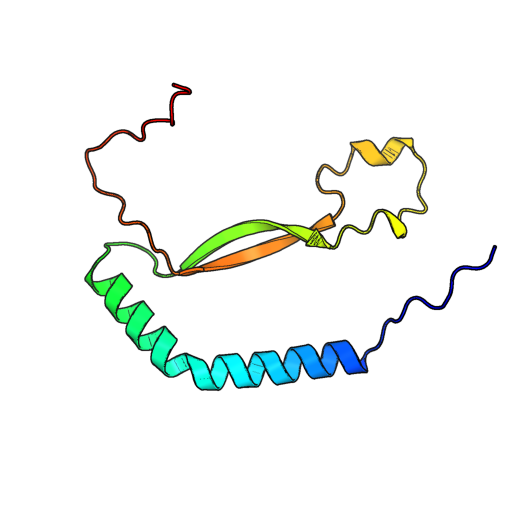9 96 TRP A CA 1
ATOM 766 C C . TRP A 1 96 ? 10.021 4.057 26.657 1.00 81.69 96 TRP A C 1
ATOM 768 O O . TRP A 1 96 ? 10.028 3.946 27.886 1.00 81.69 96 TRP A O 1
ATOM 778 N N . ALA A 1 97 ? 10.403 3.074 25.837 1.00 78.25 97 ALA A N 1
ATOM 779 C CA . ALA A 1 97 ? 11.016 1.847 26.331 1.00 78.25 97 ALA A CA 1
ATOM 780 C C . ALA A 1 97 ? 12.306 2.203 27.086 1.00 78.25 97 ALA A C 1
ATOM 782 O O . ALA A 1 97 ? 13.165 2.905 26.552 1.00 78.25 97 ALA A O 1
ATOM 783 N N . ARG A 1 98 ? 12.420 1.753 28.338 1.00 83.56 98 ARG A N 1
ATOM 784 C CA . ARG A 1 98 ? 13.647 1.895 29.125 1.00 83.56 98 ARG A CA 1
ATOM 785 C C . ARG A 1 98 ? 14.508 0.649 28.902 1.00 83.56 98 ARG A C 1
ATOM 787 O O . ARG A 1 98 ? 13.940 -0.443 28.916 1.00 83.56 98 ARG A O 1
ATOM 794 N N . PRO A 1 99 ? 15.826 0.788 28.685 1.00 80.12 99 PRO A N 1
ATOM 795 C CA . PRO A 1 99 ? 16.721 -0.360 28.747 1.00 80.12 99 PRO A CA 1
ATOM 796 C C . PRO A 1 99 ? 16.652 -0.945 30.165 1.00 80.12 99 PRO A C 1
ATOM 798 O O . PRO A 1 99 ? 16.658 -0.186 31.139 1.00 80.12 99 PRO A O 1
ATOM 801 N N . GLY A 1 100 ? 16.467 -2.263 30.243 1.00 75.88 100 GLY A N 1
ATOM 802 C CA . GLY A 1 100 ? 16.505 -3.035 31.486 1.00 75.88 100 GLY A CA 1
ATOM 803 C C . GLY A 1 100 ? 17.913 -3.492 31.817 1.00 75.88 100 GLY A C 1
ATOM 804 O O . GLY A 1 100 ? 18.742 -3.534 30.879 1.00 75.88 100 GLY A O 1
#

Foldseek 3Di:
DDDDDPCPPVVVVVVVVVVVVVVCVVCVVVVVVQQVVCVVVAVDHQKDKDKDQDDQCPVVPPDDPVCVVVDPRSHDIDIDIDTDPDHDDPPDDDDDDDDD